Protein AF-A0A524D4V2-F1 (afdb_monomer_lite)

Secondary structure (DSSP, 8-state):
------TTEEEEEEEETTEEEEEEEEGGGTTTTTS---TT--EEEEEEEE--SSSSS--EEEEEEEEEE-----S----------------HHHHHHHHHHS-B-HHHHHHHTT---HHHHHHHHHHHHHHHHTTSEEEETTEEEE--

Radius of gyration: 25.63 Å; chains: 1; bounding box: 43×37×67 Å

Foldseek 3Di:
DDDDDPPQWDWDWDDDPNAIEIEIGGPVCCVVQVDDDDPPWDKDWDADFDDDPDVPDGTYGPGTPHIHTDDDDPPPPPPPPPPPPPPPQQDPVLLCVVQAPDAAALVVSCVSSVPDDPVNSVVSVVSLVVCVVVQQWDQDPRHIHGPD

pLDDT: mean 73.84, std 13.5, range [37.62, 87.62]

Structure (mmCIF, N/CA/C/O backbone):
data_AF-A0A524D4V2-F1
#
_entry.id   AF-A0A524D4V2-F1
#
loop_
_atom_site.group_PDB
_atom_site.id
_atom_site.type_symbol
_atom_site.label_atom_id
_atom_site.label_alt_id
_atom_site.label_comp_id
_atom_site.label_asym_id
_atom_site.label_entity_id
_atom_site.label_seq_id
_atom_site.pdbx_PDB_ins_code
_atom_site.Cartn_x
_atom_site.Cartn_y
_atom_site.Cartn_z
_atom_site.occupancy
_atom_site.B_iso_or_equiv
_atom_site.auth_seq_id
_atom_site.auth_comp_id
_atom_site.auth_asym_id
_atom_site.auth_atom_id
_atom_site.pdbx_PDB_model_num
ATOM 1 N N . MET A 1 1 ? -8.512 18.684 -25.320 1.00 37.62 1 MET A N 1
ATOM 2 C CA . MET A 1 1 ? -7.555 18.602 -24.192 1.00 37.62 1 MET A CA 1
ATOM 3 C C . MET A 1 1 ? -6.348 17.774 -24.612 1.00 37.62 1 MET A C 1
ATOM 5 O O . MET A 1 1 ? -6.427 16.552 -24.658 1.00 37.62 1 MET A O 1
ATOM 9 N N . SER A 1 2 ? -5.259 18.443 -24.991 1.00 40.28 2 SER A N 1
ATOM 10 C CA . SER A 1 2 ? -3.985 17.808 -25.345 1.00 40.28 2 SER A CA 1
ATOM 11 C C . SER A 1 2 ? -3.314 17.312 -24.060 1.00 40.28 2 SER A C 1
ATOM 13 O O . SER A 1 2 ? -2.980 18.114 -23.190 1.00 40.28 2 SER A O 1
ATOM 15 N N . ARG A 1 3 ? -3.163 15.992 -23.912 1.00 47.59 3 ARG A N 1
ATOM 16 C CA . ARG A 1 3 ? -2.321 15.406 -22.864 1.00 47.59 3 ARG A CA 1
ATOM 17 C C . ARG A 1 3 ? -0.875 15.641 -23.275 1.00 47.59 3 ARG A C 1
ATOM 19 O O . ARG A 1 3 ? -0.451 15.117 -24.299 1.00 47.59 3 ARG A O 1
ATOM 26 N N . SER A 1 4 ? -0.152 16.437 -22.499 1.00 42.84 4 SER A N 1
ATOM 27 C CA . SER A 1 4 ? 1.268 16.711 -22.695 1.00 42.84 4 SER A CA 1
ATOM 28 C C . SER A 1 4 ? 2.056 15.401 -22.637 1.00 42.84 4 SER A C 1
ATOM 30 O O . SER A 1 4 ? 2.308 14.859 -21.563 1.00 42.84 4 SER A O 1
ATOM 32 N N . TYR A 1 5 ? 2.390 14.854 -23.803 1.00 42.19 5 TYR A N 1
ATOM 33 C CA . TYR A 1 5 ? 3.317 13.740 -23.933 1.00 42.19 5 TYR A CA 1
ATOM 34 C C . TYR A 1 5 ? 4.720 14.302 -23.719 1.00 42.19 5 TYR A C 1
ATOM 36 O O . TYR A 1 5 ? 5.219 15.056 -24.552 1.00 42.19 5 TYR A O 1
ATOM 44 N N . THR A 1 6 ? 5.375 13.958 -22.612 1.00 50.75 6 THR A N 1
ATOM 45 C CA . THR A 1 6 ? 6.830 14.085 -22.537 1.00 50.75 6 THR A CA 1
ATOM 46 C C . THR A 1 6 ? 7.395 13.156 -23.608 1.00 50.75 6 THR A C 1
ATOM 48 O O . THR A 1 6 ? 7.235 11.938 -23.523 1.00 50.75 6 THR A O 1
ATOM 51 N N . TYR A 1 7 ? 7.946 13.754 -24.666 1.00 60.03 7 TYR A N 1
ATOM 52 C CA . TYR A 1 7 ? 8.500 13.098 -25.848 1.00 60.03 7 TYR A CA 1
ATOM 5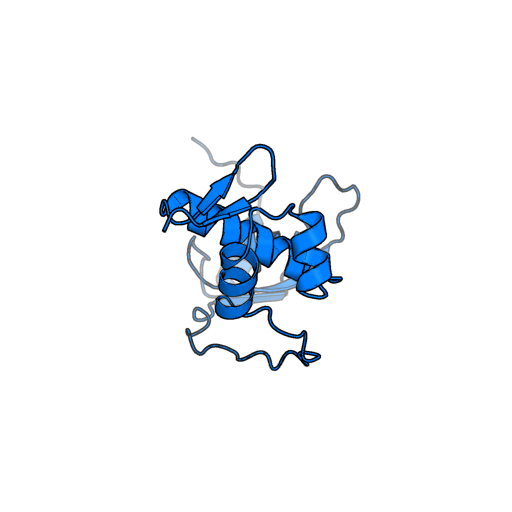3 C C . TYR A 1 7 ? 9.155 11.753 -25.505 1.00 60.03 7 TYR A C 1
ATOM 55 O O . TYR A 1 7 ? 10.179 11.695 -24.830 1.00 60.03 7 TYR A O 1
ATOM 63 N N . GLY A 1 8 ? 8.530 10.658 -25.944 1.00 66.31 8 GLY A N 1
ATOM 64 C CA . GLY A 1 8 ? 9.111 9.322 -25.858 1.00 66.31 8 GLY A CA 1
ATOM 65 C C . GLY A 1 8 ? 8.945 8.572 -24.531 1.00 66.31 8 GLY A C 1
ATOM 66 O O . GLY A 1 8 ? 9.498 7.478 -24.418 1.00 66.31 8 GLY A O 1
ATOM 67 N N . TYR A 1 9 ? 8.219 9.099 -23.533 1.00 72.19 9 TYR A N 1
ATOM 68 C CA . TYR A 1 9 ? 8.033 8.430 -22.236 1.00 72.19 9 TYR A CA 1
ATOM 69 C C . TYR A 1 9 ? 6.587 8.500 -21.714 1.00 72.19 9 TYR A C 1
ATOM 71 O O . TYR A 1 9 ? 5.847 9.450 -21.953 1.00 72.19 9 TYR A O 1
ATOM 79 N N . ARG A 1 10 ? 6.169 7.470 -20.971 1.00 76.44 10 ARG A N 1
ATOM 80 C CA . ARG A 1 10 ? 4.908 7.396 -20.224 1.00 76.44 10 ARG A CA 1
ATOM 81 C C . ARG A 1 10 ? 5.189 7.114 -18.758 1.00 76.44 10 ARG A C 1
ATOM 83 O O . ARG A 1 10 ? 5.982 6.235 -18.432 1.00 76.44 10 ARG A O 1
ATOM 90 N N . VAL A 1 11 ? 4.493 7.831 -17.884 1.00 78.31 11 VAL A N 1
ATOM 91 C CA . VAL A 1 11 ? 4.548 7.606 -16.438 1.00 78.31 11 VAL A CA 1
ATOM 92 C C . VAL A 1 11 ? 3.382 6.712 -16.029 1.00 78.31 11 VAL A C 1
ATOM 94 O O . VAL A 1 11 ? 2.225 7.030 -16.304 1.00 78.31 11 VAL A O 1
ATOM 97 N N . LEU A 1 12 ? 3.682 5.600 -15.364 1.00 78.88 12 LEU A N 1
ATOM 98 C CA . LEU A 1 12 ? 2.702 4.758 -14.687 1.00 78.88 12 LEU A CA 1
ATOM 99 C C . LEU A 1 12 ? 2.802 4.964 -13.184 1.00 78.88 12 LEU A C 1
ATOM 101 O O . LEU A 1 12 ? 3.894 4.924 -12.624 1.00 78.88 12 LEU A O 1
ATOM 105 N N . ARG A 1 13 ? 1.655 5.104 -12.522 1.00 81.12 13 ARG A N 1
ATOM 106 C CA . ARG A 1 13 ? 1.576 4.956 -11.069 1.00 81.12 13 ARG A CA 1
ATOM 107 C C . ARG A 1 13 ? 1.240 3.515 -10.727 1.00 81.12 13 ARG A C 1
ATOM 109 O O . ARG A 1 13 ? 0.248 2.982 -11.221 1.00 81.12 13 ARG A O 1
ATOM 116 N N . ILE A 1 14 ? 2.058 2.907 -9.880 1.00 80.12 14 ILE A N 1
ATOM 117 C CA . ILE A 1 14 ? 1.901 1.530 -9.418 1.00 80.12 14 ILE A CA 1
ATOM 118 C C . ILE A 1 14 ? 1.726 1.554 -7.906 1.00 80.12 14 ILE A C 1
ATOM 120 O O . ILE A 1 14 ? 2.536 2.145 -7.199 1.00 80.12 14 ILE A O 1
ATOM 124 N N . LEU A 1 15 ? 0.671 0.907 -7.420 1.00 77.88 15 LEU A N 1
ATOM 125 C CA . LEU A 1 15 ? 0.445 0.696 -5.995 1.00 77.88 15 LEU A CA 1
ATOM 126 C C . LEU A 1 15 ? 1.098 -0.625 -5.575 1.00 77.88 15 LEU A C 1
ATOM 128 O O . LEU A 1 15 ? 0.753 -1.683 -6.104 1.00 77.88 15 LEU A O 1
ATOM 132 N N . VAL A 1 16 ? 2.013 -0.573 -4.612 1.00 77.81 16 VAL A N 1
ATOM 133 C CA . VAL A 1 16 ? 2.671 -1.747 -4.030 1.00 77.81 16 VAL A CA 1
ATOM 134 C C . VAL A 1 16 ? 2.373 -1.768 -2.534 1.00 77.81 16 VAL A C 1
ATOM 136 O O . VAL A 1 16 ? 2.942 -1.012 -1.753 1.00 77.81 16 VAL A O 1
ATOM 139 N N . GLY A 1 17 ? 1.452 -2.638 -2.116 1.00 78.69 17 GLY A N 1
ATOM 140 C CA . GLY A 1 17 ? 0.991 -2.666 -0.727 1.00 78.69 17 GLY A CA 1
ATOM 141 C C . GLY A 1 17 ? 0.208 -1.399 -0.374 1.00 78.69 17 GLY A C 1
ATOM 142 O O . GLY A 1 17 ? -0.947 -1.276 -0.773 1.00 78.69 17 GLY A O 1
ATOM 143 N N . VAL A 1 18 ? 0.832 -0.492 0.383 1.00 74.00 18 VAL A N 1
ATOM 144 C CA . VAL A 1 18 ? 0.270 0.819 0.770 1.00 74.00 18 VAL A CA 1
ATOM 145 C C . VAL A 1 18 ? 0.970 2.002 0.095 1.00 74.00 18 VAL A C 1
ATOM 147 O O . VAL A 1 18 ? 0.467 3.119 0.187 1.00 74.00 18 VAL A O 1
ATOM 150 N N . ASP A 1 19 ? 2.074 1.758 -0.612 1.00 74.06 19 ASP A N 1
ATOM 151 C CA . ASP A 1 19 ? 2.934 2.803 -1.163 1.00 74.06 19 ASP A CA 1
ATOM 152 C C . ASP A 1 19 ? 2.743 2.940 -2.676 1.00 74.06 19 ASP A C 1
ATOM 154 O O . ASP A 1 19 ? 2.567 1.951 -3.399 1.00 74.06 19 ASP A O 1
ATOM 158 N N . TYR A 1 20 ? 2.799 4.176 -3.170 1.00 78.75 20 TYR A N 1
ATOM 159 C CA . TYR A 1 20 ? 2.740 4.473 -4.597 1.00 78.75 20 TYR A CA 1
ATOM 160 C C . TYR A 1 20 ? 4.140 4.684 -5.166 1.00 78.75 20 TYR A C 1
ATOM 162 O O . TYR A 1 20 ? 4.971 5.376 -4.587 1.00 78.75 20 TYR A O 1
ATOM 170 N N . TYR A 1 21 ? 4.371 4.112 -6.344 1.00 78.31 21 TYR A N 1
ATOM 171 C CA . TYR A 1 21 ? 5.603 4.257 -7.104 1.00 78.31 21 TYR A CA 1
ATOM 172 C C . TYR A 1 21 ? 5.301 4.838 -8.475 1.00 78.31 21 TYR A C 1
ATOM 174 O O . TYR A 1 21 ? 4.339 4.439 -9.139 1.00 78.31 21 TYR A O 1
ATOM 182 N N . SER A 1 22 ? 6.160 5.747 -8.923 1.00 81.44 22 SER A N 1
ATOM 183 C CA . SER A 1 22 ? 6.113 6.269 -10.288 1.00 81.44 22 SER A CA 1
ATOM 184 C C . SER A 1 22 ? 7.124 5.530 -11.161 1.00 81.44 22 SER A C 1
ATOM 186 O O . SER A 1 22 ? 8.324 5.534 -10.894 1.00 81.44 22 SER A O 1
ATOM 188 N N . VAL A 1 23 ? 6.648 4.879 -12.217 1.00 78.50 23 VAL A N 1
ATOM 189 C CA . VAL A 1 23 ? 7.478 4.146 -13.176 1.00 78.50 23 VAL A CA 1
ATOM 190 C C . VAL A 1 23 ? 7.489 4.896 -14.492 1.00 78.50 23 VAL A C 1
ATOM 192 O O . VAL A 1 23 ? 6.442 5.120 -15.097 1.00 78.50 23 VAL A O 1
ATOM 195 N N . LEU A 1 24 ? 8.682 5.269 -14.941 1.00 79.12 24 LEU A N 1
ATOM 196 C CA . LEU A 1 24 ? 8.869 5.996 -16.187 1.00 79.12 24 LEU A CA 1
ATOM 197 C C . LEU A 1 24 ? 9.290 5.012 -17.284 1.00 79.12 24 LEU A C 1
ATOM 199 O O . LEU A 1 24 ? 10.360 4.407 -17.220 1.00 79.12 24 LEU A O 1
ATOM 203 N N . ILE A 1 25 ? 8.424 4.821 -18.278 1.00 76.19 25 ILE A N 1
ATOM 204 C CA . ILE A 1 25 ? 8.594 3.838 -19.354 1.00 76.19 25 ILE A CA 1
ATOM 205 C C . ILE A 1 25 ? 8.808 4.565 -20.666 1.00 76.19 25 ILE A C 1
ATOM 207 O O . ILE A 1 25 ? 8.017 5.432 -21.024 1.00 76.19 25 ILE A O 1
ATOM 211 N N . SER A 1 26 ? 9.840 4.186 -21.414 1.00 76.62 26 SER A N 1
ATOM 212 C CA . SER A 1 26 ? 10.011 4.704 -22.768 1.00 76.62 26 SER A CA 1
ATOM 213 C C . SER A 1 26 ? 8.944 4.133 -23.701 1.00 76.62 26 SER A C 1
ATOM 215 O O . SER A 1 26 ? 8.732 2.922 -23.739 1.00 76.62 26 SER A O 1
ATOM 217 N N . THR A 1 27 ? 8.276 4.991 -24.469 1.00 74.25 27 THR A N 1
ATOM 218 C CA . THR A 1 27 ? 7.233 4.582 -25.413 1.00 74.25 27 THR A CA 1
ATOM 219 C C . THR A 1 27 ? 7.766 3.713 -26.539 1.00 74.25 27 THR A C 1
ATOM 221 O O . THR A 1 27 ? 7.008 2.896 -27.046 1.00 74.25 27 THR A O 1
ATOM 224 N N . SER A 1 28 ? 9.047 3.840 -26.902 1.00 72.50 28 SER A N 1
ATOM 225 C CA . SER A 1 28 ? 9.682 2.963 -27.895 1.00 72.50 28 SER A CA 1
ATOM 226 C C . SER A 1 28 ? 9.767 1.515 -27.413 1.00 72.50 28 SER A C 1
ATOM 228 O O . SER A 1 28 ? 9.596 0.605 -28.211 1.00 72.50 28 SER A O 1
ATOM 230 N N . ARG A 1 29 ? 9.931 1.304 -26.100 1.00 71.00 29 ARG A N 1
ATOM 231 C CA . ARG A 1 29 ? 10.005 -0.027 -25.480 1.00 71.00 29 ARG A CA 1
ATOM 232 C C . ARG A 1 29 ? 8.649 -0.633 -25.131 1.00 71.00 29 ARG A C 1
ATOM 234 O O . ARG A 1 29 ? 8.590 -1.779 -24.708 1.00 71.00 29 ARG A O 1
ATOM 241 N N . LEU A 1 30 ? 7.545 0.106 -25.279 1.00 71.88 30 LEU A N 1
ATOM 242 C CA . LEU A 1 30 ? 6.214 -0.427 -24.953 1.00 71.88 30 LEU A CA 1
ATOM 243 C C . LEU A 1 30 ? 5.838 -1.621 -25.832 1.00 71.88 30 LEU A C 1
ATOM 245 O O . LEU A 1 30 ? 5.225 -2.561 -25.332 1.00 71.88 30 LEU A O 1
ATOM 249 N N . ASN A 1 31 ? 6.227 -1.592 -27.109 1.00 68.25 31 ASN A N 1
ATOM 250 C CA . ASN A 1 31 ? 5.994 -2.707 -28.023 1.00 68.25 31 ASN A CA 1
ATOM 251 C C . ASN A 1 31 ? 6.849 -3.929 -27.655 1.00 68.25 31 ASN A C 1
ATOM 253 O O . ASN A 1 31 ? 6.352 -5.047 -27.744 1.00 68.25 31 ASN A O 1
ATOM 257 N N . ASP A 1 32 ? 8.072 -3.718 -27.157 1.00 73.31 32 ASP A N 1
ATOM 258 C CA . ASP A 1 32 ? 8.972 -4.798 -26.724 1.00 73.31 32 ASP A CA 1
ATOM 259 C C . ASP A 1 32 ? 8.395 -5.599 -25.548 1.00 73.31 32 ASP A C 1
ATOM 261 O O . ASP A 1 32 ? 8.652 -6.792 -25.410 1.00 73.31 32 ASP A O 1
ATOM 265 N N . PHE A 1 33 ? 7.584 -4.958 -24.701 1.00 73.19 33 PHE A N 1
ATOM 266 C CA . PHE A 1 33 ? 6.913 -5.624 -23.583 1.00 73.19 33 PHE A CA 1
ATOM 267 C C . PHE A 1 33 ? 5.654 -6.396 -24.001 1.00 73.19 33 PHE A C 1
ATOM 269 O O . PHE A 1 33 ? 5.080 -7.110 -23.183 1.00 73.19 33 PHE A O 1
ATOM 276 N N . GLY A 1 34 ? 5.201 -6.263 -25.252 1.00 71.75 34 GLY A N 1
ATOM 277 C CA . GLY A 1 34 ? 4.078 -7.027 -25.803 1.00 71.75 34 GLY A CA 1
ATOM 278 C C . GLY A 1 34 ? 2.696 -6.651 -25.256 1.00 71.75 34 GLY A C 1
ATOM 279 O O . GLY A 1 34 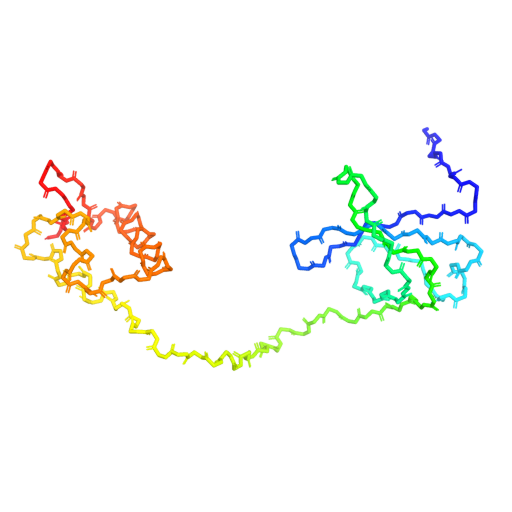? 1.704 -7.266 -25.643 1.00 71.75 34 GLY A O 1
ATOM 280 N N . PHE A 1 35 ? 2.586 -5.648 -24.377 1.00 77.12 35 PHE A N 1
ATOM 281 C CA . PHE A 1 35 ? 1.296 -5.142 -23.909 1.00 77.12 35 PHE A CA 1
ATOM 282 C C . PHE A 1 35 ? 1.354 -3.679 -23.465 1.00 77.12 35 PHE A C 1
ATOM 284 O O . PHE A 1 35 ? 2.372 -3.174 -22.993 1.00 77.12 35 PHE A O 1
ATOM 291 N N . LEU A 1 36 ? 0.205 -3.004 -23.556 1.00 79.50 36 LEU A N 1
ATOM 292 C CA . LEU A 1 36 ? 0.028 -1.661 -23.020 1.00 79.50 36 LEU A CA 1
ATOM 293 C C . LEU A 1 36 ? -0.617 -1.741 -21.623 1.00 79.50 36 LEU A C 1
ATOM 295 O O . LEU A 1 3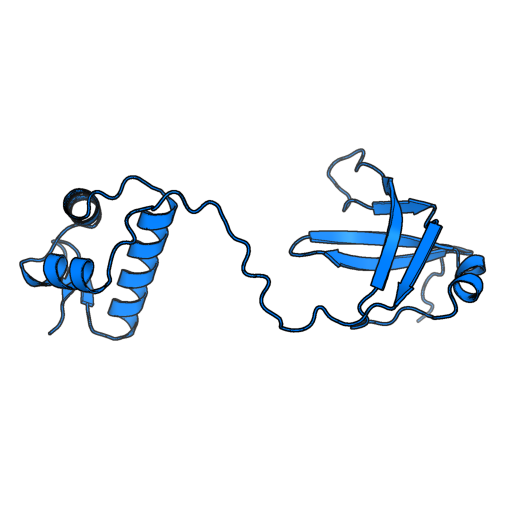6 ? -1.780 -2.143 -21.524 1.00 79.50 36 LEU A O 1
ATOM 299 N N . PRO A 1 37 ? 0.087 -1.362 -20.543 1.00 74.38 37 PRO A N 1
ATOM 300 C CA . PRO A 1 37 ? -0.464 -1.403 -19.192 1.00 74.38 37 PRO A CA 1
ATOM 301 C C . PRO A 1 37 ? -1.672 -0.467 -19.052 1.00 74.38 37 PRO A C 1
ATOM 303 O O . PRO A 1 37 ? -1.627 0.700 -19.449 1.00 74.38 37 PRO A O 1
ATOM 306 N N . LYS A 1 38 ? -2.757 -0.993 -18.473 1.00 76.38 38 LYS A N 1
ATOM 307 C CA . LYS A 1 38 ? -4.010 -0.277 -18.195 1.00 76.38 38 LYS A CA 1
ATOM 308 C C . LYS A 1 38 ? -4.295 -0.264 -16.693 1.00 76.38 38 LYS A C 1
ATOM 310 O O . LYS A 1 38 ? -3.755 -1.068 -15.935 1.00 76.38 38 LYS A O 1
ATOM 315 N N . VAL A 1 39 ? -5.163 0.651 -16.264 1.00 75.50 39 VAL A N 1
ATOM 316 C CA . VAL A 1 39 ? -5.636 0.713 -14.873 1.00 75.50 39 VAL A CA 1
ATOM 317 C C . VAL A 1 39 ? -6.324 -0.607 -14.505 1.00 75.50 39 VAL A C 1
ATOM 319 O O . VAL A 1 39 ? -7.123 -1.121 -15.282 1.00 75.50 39 VAL A O 1
ATOM 322 N N . GLY A 1 40 ? -6.004 -1.154 -13.329 1.00 75.44 40 GLY A N 1
ATOM 323 C CA . GLY A 1 40 ? -6.555 -2.422 -12.833 1.00 75.44 40 GLY A CA 1
ATOM 324 C C . GLY A 1 40 ? -5.776 -3.674 -13.250 1.00 75.44 40 GLY A C 1
ATOM 325 O O . GLY A 1 40 ? -6.053 -4.753 -12.729 1.00 75.44 40 GLY A O 1
ATOM 326 N N . HIS A 1 41 ? -4.786 -3.549 -14.138 1.00 83.25 41 HIS A N 1
ATOM 327 C CA . HIS A 1 41 ? -3.892 -4.658 -14.463 1.00 83.25 41 HIS A CA 1
ATOM 328 C C . HIS A 1 41 ? -2.870 -4.865 -13.347 1.00 83.25 41 HIS A C 1
ATOM 330 O O . HIS A 1 41 ? -2.341 -3.908 -12.776 1.00 83.25 41 HIS A O 1
ATOM 336 N N . TRP A 1 42 ? -2.552 -6.128 -13.080 1.00 81.81 42 TRP A N 1
ATOM 337 C CA . TRP A 1 42 ? -1.454 -6.481 -12.197 1.00 81.81 42 TRP A CA 1
ATOM 338 C C . TRP A 1 42 ? -0.202 -6.618 -13.047 1.00 81.81 42 TRP A C 1
ATOM 340 O O . TRP A 1 42 ? -0.140 -7.422 -13.974 1.00 81.81 42 TRP A O 1
ATOM 350 N N . ILE A 1 43 ? 0.788 -5.782 -12.760 1.00 85.81 43 ILE A N 1
ATOM 351 C CA . ILE A 1 43 ? 2.029 -5.734 -13.523 1.00 85.81 43 ILE A CA 1
ATOM 352 C C . ILE A 1 43 ? 3.216 -5.935 -12.595 1.00 85.81 43 ILE A C 1
ATOM 354 O O . ILE A 1 43 ? 3.257 -5.412 -11.480 1.00 85.81 43 ILE A O 1
ATOM 358 N N . ARG A 1 44 ? 4.197 -6.699 -13.064 1.00 84.19 44 ARG A N 1
ATOM 359 C CA . ARG A 1 44 ? 5.512 -6.804 -12.445 1.00 84.19 44 ARG A CA 1
ATOM 360 C C . ARG A 1 44 ? 6.477 -5.939 -13.237 1.00 84.19 44 ARG A C 1
ATOM 362 O O . ARG A 1 44 ? 6.600 -6.091 -14.448 1.00 84.19 44 ARG A O 1
ATOM 369 N N . VAL A 1 45 ? 7.172 -5.053 -12.533 1.00 84.25 45 VAL A N 1
ATOM 370 C CA . VAL A 1 45 ? 8.187 -4.172 -13.113 1.00 84.25 45 VAL A CA 1
ATOM 371 C C . VAL A 1 45 ? 9.535 -4.498 -12.490 1.00 84.25 45 VAL A C 1
ATOM 373 O O . VAL A 1 45 ? 9.651 -4.560 -11.266 1.00 84.25 45 VAL A O 1
ATOM 376 N N . LYS A 1 46 ? 10.555 -4.689 -13.326 1.00 83.75 46 LYS A N 1
ATOM 377 C CA . LYS A 1 46 ? 11.959 -4.733 -12.905 1.00 83.75 46 LYS A CA 1
ATOM 378 C C . LYS A 1 46 ? 12.682 -3.523 -13.481 1.00 83.75 46 LYS A C 1
ATOM 380 O O . LYS A 1 46 ? 12.520 -3.195 -14.653 1.00 83.75 46 LYS A O 1
ATOM 385 N N . GLY A 1 47 ? 13.473 -2.855 -12.654 1.00 83.62 47 GLY A N 1
ATOM 386 C CA . GLY A 1 47 ? 14.231 -1.673 -13.043 1.00 83.62 47 GLY A CA 1
ATOM 387 C C . GLY A 1 47 ? 15.101 -1.169 -11.900 1.00 83.62 47 GLY A C 1
ATOM 388 O O . GLY A 1 47 ? 15.170 -1.786 -10.836 1.00 83.62 47 GLY A O 1
ATOM 389 N N . VAL A 1 48 ? 15.769 -0.045 -12.128 1.00 80.56 48 VAL A N 1
ATOM 390 C CA . VAL A 1 48 ? 16.634 0.601 -11.142 1.00 80.56 48 VAL A CA 1
ATOM 391 C C . VAL A 1 48 ? 15.799 1.559 -10.305 1.00 80.56 48 VAL A C 1
ATOM 393 O O . VAL A 1 48 ? 15.296 2.565 -10.807 1.00 80.56 48 VAL A O 1
ATOM 396 N N . LEU A 1 49 ? 15.665 1.256 -9.017 1.00 79.44 49 LEU A N 1
ATOM 397 C CA . LEU A 1 49 ? 14.988 2.137 -8.074 1.00 79.44 49 LEU A CA 1
ATOM 398 C C . LEU A 1 49 ? 15.818 3.416 -7.889 1.00 79.44 49 LEU A C 1
ATOM 400 O O . LEU A 1 49 ? 16.937 3.368 -7.376 1.00 79.44 49 LEU A O 1
ATOM 404 N N . SER A 1 50 ? 15.286 4.554 -8.324 1.00 74.81 50 SER A N 1
ATOM 405 C CA . SER A 1 50 ? 15.892 5.857 -8.072 1.00 74.81 50 SER A CA 1
ATOM 406 C C . SER A 1 50 ? 15.508 6.316 -6.674 1.00 74.81 50 SER A C 1
ATOM 408 O O . SER A 1 50 ? 14.327 6.443 -6.340 1.00 74.81 50 SER A O 1
ATOM 410 N N . LYS A 1 51 ? 16.527 6.548 -5.840 1.00 64.69 51 LYS A N 1
ATOM 411 C CA . LYS A 1 51 ? 16.333 7.139 -4.517 1.00 64.69 51 LYS A CA 1
ATOM 412 C C . LYS A 1 51 ? 15.796 8.557 -4.686 1.00 64.69 51 LYS A C 1
ATOM 414 O O . LYS A 1 51 ? 16.281 9.316 -5.522 1.00 64.69 51 LYS A O 1
ATOM 419 N N . ASN A 1 52 ? 14.793 8.883 -3.884 1.00 65.88 52 ASN A N 1
ATOM 420 C CA . ASN A 1 52 ? 14.248 10.225 -3.791 1.00 65.88 52 ASN A CA 1
ATOM 421 C C . ASN A 1 52 ? 15.351 11.164 -3.279 1.00 65.88 52 ASN A C 1
ATOM 423 O O . ASN A 1 52 ? 15.843 10.972 -2.171 1.00 65.88 52 ASN A O 1
ATOM 427 N N . GLN A 1 53 ? 15.789 12.118 -4.103 1.00 61.66 53 GLN A N 1
ATOM 428 C CA . GLN A 1 53 ? 16.884 13.022 -3.736 1.00 61.66 53 GLN A CA 1
ATOM 429 C C . GLN A 1 53 ? 16.450 14.089 -2.719 1.00 61.66 53 GLN A C 1
ATOM 431 O O . GLN A 1 53 ? 17.300 14.546 -1.967 1.00 61.66 53 GLN A O 1
ATOM 436 N N . ASN A 1 54 ? 15.155 14.440 -2.653 1.00 61.31 54 ASN A N 1
ATOM 437 C CA . ASN A 1 54 ? 14.692 15.648 -1.950 1.00 61.31 54 ASN A CA 1
ATOM 438 C C . ASN A 1 54 ? 13.459 15.448 -1.043 1.00 61.31 54 ASN A C 1
ATOM 440 O O . ASN A 1 54 ? 12.788 16.428 -0.743 1.00 61.31 54 ASN A O 1
ATOM 444 N N . GLU A 1 55 ? 13.099 14.216 -0.660 1.00 57.72 55 GLU A N 1
ATOM 445 C CA . GLU A 1 55 ? 11.896 13.873 0.146 1.00 57.72 55 GLU A CA 1
ATOM 446 C C . GLU A 1 55 ? 10.528 14.299 -0.445 1.00 57.72 55 GLU A C 1
ATOM 448 O O . GLU A 1 55 ? 9.496 13.771 -0.047 1.00 57.72 55 GLU A O 1
ATOM 453 N N . LEU A 1 56 ? 10.504 15.157 -1.468 1.00 55.00 56 LEU A N 1
ATOM 454 C CA . LEU A 1 56 ? 9.303 15.713 -2.092 1.00 55.00 56 LEU A CA 1
ATOM 455 C C . LEU A 1 56 ? 8.620 14.774 -3.098 1.00 55.00 56 LEU A C 1
ATOM 457 O O . LEU A 1 56 ? 7.448 14.973 -3.410 1.00 55.00 56 LEU A O 1
ATOM 461 N N . TYR A 1 57 ? 9.344 13.796 -3.654 1.00 58.97 57 TYR A N 1
ATOM 462 C CA . TYR A 1 57 ? 8.851 12.955 -4.751 1.00 58.97 57 TYR A CA 1
ATOM 463 C C . TYR A 1 57 ? 8.677 11.493 -4.347 1.00 58.97 57 TYR A C 1
ATOM 465 O O . TYR A 1 57 ? 9.523 10.920 -3.672 1.00 58.97 57 TYR A O 1
ATOM 473 N N . ASP A 1 58 ? 7.621 10.841 -4.825 1.00 63.78 58 ASP A N 1
ATOM 474 C CA . ASP A 1 58 ? 7.468 9.402 -4.605 1.00 63.78 58 ASP A CA 1
ATOM 475 C C . ASP A 1 58 ? 8.681 8.627 -5.163 1.00 63.78 58 ASP A C 1
ATOM 477 O O . ASP A 1 58 ? 9.219 8.985 -6.224 1.00 63.78 58 ASP A O 1
ATOM 481 N N . PRO A 1 59 ? 9.123 7.548 -4.488 1.00 67.38 59 PRO A N 1
ATOM 482 C CA . PRO A 1 59 ? 10.166 6.680 -5.011 1.00 67.38 59 PRO A CA 1
ATOM 483 C C . PRO A 1 59 ? 9.799 6.204 -6.420 1.00 67.38 59 PRO A C 1
ATOM 485 O O . PRO A 1 59 ? 8.661 5.821 -6.714 1.00 67.38 59 PRO A O 1
ATOM 488 N N . SER A 1 60 ? 10.778 6.251 -7.317 1.00 75.06 60 SER A N 1
ATOM 489 C CA . SER A 1 60 ? 10.563 5.996 -8.738 1.00 75.06 60 SER A CA 1
ATOM 490 C C . SER A 1 60 ? 11.397 4.826 -9.233 1.00 75.06 60 SER A C 1
ATOM 492 O O . SER A 1 60 ? 12.448 4.496 -8.682 1.00 75.06 60 SER A O 1
ATOM 494 N N . VAL A 1 61 ? 10.904 4.165 -10.277 1.00 76.88 61 VAL A N 1
ATOM 495 C CA . VAL A 1 61 ? 11.657 3.130 -10.986 1.00 76.88 61 VAL A CA 1
ATOM 496 C C . VAL A 1 61 ? 12.106 3.709 -12.318 1.00 76.88 61 VAL A C 1
ATOM 498 O O . VAL A 1 61 ? 11.294 4.008 -13.196 1.00 76.88 61 VAL A O 1
ATOM 501 N N . SER A 1 62 ? 13.418 3.863 -12.444 1.00 69.88 62 SER A N 1
ATOM 502 C CA . SER A 1 62 ? 14.121 4.277 -13.654 1.00 69.88 62 SER A CA 1
ATOM 503 C C . SER A 1 62 ? 14.657 3.051 -14.404 1.00 69.88 62 SER A C 1
ATOM 505 O O . SER A 1 62 ? 14.799 1.974 -13.825 1.00 69.88 62 SER A O 1
ATOM 507 N N . ARG A 1 63 ? 14.963 3.192 -15.702 1.00 74.50 63 ARG A N 1
ATOM 508 C CA . ARG A 1 63 ? 15.555 2.121 -16.536 1.00 74.50 63 ARG A CA 1
ATOM 509 C C . ARG A 1 63 ? 14.828 0.773 -16.394 1.00 74.50 63 ARG A C 1
ATOM 511 O O . ARG A 1 63 ? 15.411 -0.217 -15.955 1.00 74.50 63 ARG A O 1
ATOM 518 N N . VAL A 1 64 ? 13.546 0.746 -16.760 1.00 78.69 64 VAL A N 1
ATOM 519 C CA . VAL A 1 64 ? 12.749 -0.489 -16.761 1.00 78.69 64 VAL A CA 1
ATOM 520 C C . VAL A 1 64 ? 13.399 -1.521 -17.690 1.00 78.69 64 VAL A C 1
ATOM 522 O O . VAL A 1 64 ? 13.566 -1.271 -18.887 1.00 78.69 64 VAL A O 1
ATOM 525 N N . SER A 1 65 ? 13.796 -2.657 -17.117 1.00 81.56 65 SER A N 1
ATOM 526 C CA . SER A 1 65 ? 14.397 -3.795 -17.816 1.00 81.56 65 SER A CA 1
ATOM 527 C C . SER A 1 65 ? 13.365 -4.856 -18.178 1.00 81.56 65 SER A C 1
ATOM 529 O O . SER A 1 65 ? 13.505 -5.498 -19.212 1.00 81.56 65 SER A O 1
ATOM 531 N N . SER A 1 66 ? 12.314 -5.018 -17.368 1.00 81.06 66 SER A N 1
ATOM 532 C CA . SER A 1 66 ? 11.180 -5.879 -17.700 1.00 81.06 66 SER A CA 1
ATOM 533 C C . SER A 1 66 ? 9.863 -5.280 -17.223 1.00 81.06 66 SER A C 1
ATOM 535 O O . SER A 1 66 ? 9.786 -4.650 -16.162 1.00 81.06 66 SER A O 1
ATOM 537 N N . LEU A 1 67 ? 8.826 -5.500 -18.023 1.00 83.69 67 LEU A N 1
ATOM 538 C CA . LEU A 1 67 ? 7.447 -5.176 -17.707 1.00 83.69 67 LEU A CA 1
ATOM 539 C C . LEU A 1 67 ? 6.605 -6.382 -18.120 1.00 83.69 67 LEU A C 1
ATOM 541 O O . LEU A 1 67 ? 6.547 -6.718 -19.296 1.00 83.69 67 LEU A O 1
ATOM 545 N N . GLU A 1 68 ? 6.000 -7.056 -17.150 1.00 83.69 68 GLU A N 1
ATOM 546 C CA . GLU A 1 68 ? 5.262 -8.304 -17.363 1.00 83.69 68 GLU A CA 1
ATOM 547 C C . GLU A 1 68 ? 3.853 -8.171 -16.788 1.00 83.69 68 GLU A C 1
ATOM 549 O O . GLU A 1 68 ? 3.673 -7.651 -15.681 1.00 83.69 68 GLU A O 1
ATOM 554 N N . HIS A 1 69 ? 2.852 -8.664 -17.516 1.00 82.69 69 HIS A N 1
ATOM 555 C CA . HIS A 1 69 ? 1.519 -8.844 -16.958 1.00 82.69 69 HIS A CA 1
ATOM 556 C C . HIS A 1 69 ? 1.534 -10.069 -16.045 1.00 82.69 69 HIS A C 1
ATOM 558 O O . HIS A 1 69 ? 1.999 -11.138 -16.436 1.00 82.69 69 HIS A O 1
ATOM 564 N N . ILE A 1 70 ? 1.034 -9.912 -14.826 1.00 85.31 70 ILE A N 1
ATOM 565 C CA . ILE A 1 70 ? 0.919 -11.003 -13.866 1.00 85.31 70 ILE A CA 1
ATOM 566 C C . ILE A 1 70 ? -0.544 -11.211 -13.515 1.00 85.31 70 ILE A C 1
ATOM 568 O O . ILE A 1 70 ? -1.362 -10.295 -13.577 1.00 85.31 70 ILE A O 1
ATOM 572 N N . GLU A 1 71 ? -0.876 -12.429 -13.119 1.00 80.38 71 GLU A N 1
ATOM 573 C CA . GLU A 1 71 ? -2.178 -12.672 -12.526 1.00 80.38 71 GLU A CA 1
ATOM 574 C C . GLU A 1 71 ? -2.281 -11.961 -11.171 1.00 80.38 71 GLU A C 1
ATOM 576 O O . GLU A 1 71 ? -1.277 -11.831 -10.452 1.00 80.38 71 GLU A O 1
ATOM 581 N N . PRO A 1 72 ? -3.490 -11.509 -10.789 1.00 79.19 72 PRO A N 1
ATOM 582 C CA . PRO A 1 72 ? -3.727 -11.068 -9.428 1.00 79.19 72 PRO A CA 1
ATOM 583 C C . PRO A 1 72 ? -3.274 -12.170 -8.468 1.00 79.19 72 PRO A C 1
ATOM 585 O O . PRO A 1 72 ? -3.499 -13.354 -8.744 1.00 79.19 72 PRO A O 1
ATOM 588 N N . PRO A 1 73 ? -2.658 -11.823 -7.326 1.00 74.31 73 PRO A N 1
ATOM 589 C CA . PRO A 1 73 ? -2.310 -12.823 -6.335 1.00 74.31 73 PRO A CA 1
ATOM 590 C C . PRO A 1 73 ? -3.576 -13.610 -5.987 1.00 74.31 73 PRO A C 1
ATOM 592 O O . PRO A 1 73 ? -4.538 -13.046 -5.460 1.00 74.31 73 PRO A O 1
ATOM 595 N N . SER A 1 74 ? -3.594 -14.905 -6.330 1.00 64.94 74 SER A N 1
ATOM 596 C CA . SER A 1 74 ? -4.721 -15.770 -5.986 1.00 64.94 74 SER A CA 1
ATOM 597 C C . SER A 1 74 ? -4.997 -15.614 -4.491 1.00 64.94 74 SER A C 1
ATOM 599 O O . SER A 1 74 ? -4.061 -15.545 -3.689 1.00 64.94 74 SER A O 1
ATOM 601 N N . LYS A 1 75 ? -6.271 -15.578 -4.085 1.00 55.47 75 LYS A N 1
ATOM 602 C CA . LYS A 1 75 ? -6.682 -15.540 -2.668 1.00 55.47 75 LYS A CA 1
ATOM 603 C C . LYS A 1 75 ? -6.255 -16.796 -1.880 1.00 55.47 75 LYS A C 1
ATOM 605 O O . LYS A 1 75 ? -6.835 -17.091 -0.839 1.00 55.47 75 LYS A O 1
ATOM 610 N N . LYS A 1 76 ? -5.252 -17.554 -2.336 1.00 51.00 76 LYS A N 1
ATOM 611 C CA . LYS A 1 76 ? -4.532 -18.511 -1.508 1.00 51.00 76 LYS A CA 1
ATOM 612 C C . LYS A 1 76 ? -3.748 -17.701 -0.491 1.00 51.00 76 LYS A C 1
ATOM 614 O O . LYS A 1 76 ? -2.639 -17.236 -0.741 1.00 51.00 76 LYS A O 1
ATOM 619 N N . GLN A 1 77 ? -4.422 -17.475 0.630 1.00 49.09 77 GLN A N 1
ATOM 620 C CA . GLN A 1 77 ? -3.894 -16.956 1.874 1.00 49.09 77 GLN A CA 1
ATOM 621 C C . GLN A 1 77 ? -2.479 -17.500 2.053 1.00 49.09 77 GLN A C 1
ATOM 623 O O . GLN A 1 77 ? -2.286 -18.661 2.408 1.00 49.09 77 GLN A O 1
ATOM 628 N N . LYS A 1 78 ? -1.467 -16.670 1.787 1.00 44.94 78 LYS A N 1
ATOM 629 C CA . LYS A 1 78 ? -0.151 -16.925 2.350 1.00 44.94 78 LYS A CA 1
ATOM 630 C C . LYS A 1 78 ? -0.369 -16.785 3.845 1.00 44.94 78 LYS A C 1
ATOM 632 O O . LYS A 1 78 ? -0.397 -15.673 4.370 1.00 44.94 78 LYS A O 1
ATOM 637 N N . THR A 1 79 ? -0.586 -17.908 4.524 1.00 42.75 79 THR A N 1
ATOM 638 C CA . THR A 1 79 ? -0.292 -18.039 5.943 1.00 42.75 79 THR A CA 1
ATOM 639 C C . THR A 1 79 ? 1.182 -17.707 6.071 1.00 42.75 79 THR A C 1
ATOM 641 O O . THR A 1 79 ? 2.047 -18.577 5.991 1.00 42.75 79 THR A O 1
ATOM 644 N N . TYR A 1 80 ? 1.487 -16.417 6.196 1.00 38.94 80 TYR A N 1
ATOM 645 C CA . TYR A 1 80 ? 2.732 -15.988 6.782 1.00 38.94 80 TYR A CA 1
ATOM 646 C C . TYR A 1 80 ? 2.744 -16.672 8.141 1.00 38.94 80 TYR A C 1
ATOM 648 O O . TYR A 1 80 ? 2.010 -16.268 9.046 1.00 38.94 80 TYR A O 1
ATOM 656 N N . LYS A 1 81 ? 3.550 -17.729 8.281 1.00 39.00 81 LYS A N 1
ATOM 657 C CA . LYS A 1 81 ? 4.055 -18.137 9.584 1.00 39.00 81 LYS A CA 1
ATOM 658 C C . LYS A 1 81 ? 4.909 -16.967 10.063 1.00 39.00 81 LYS A C 1
ATOM 660 O O . LYS A 1 81 ? 6.129 -16.980 9.963 1.00 39.00 81 LYS A O 1
ATOM 665 N N . LYS A 1 82 ? 4.247 -15.908 10.544 1.00 38.94 82 LYS A N 1
ATOM 666 C CA . LYS A 1 82 ? 4.823 -15.063 11.574 1.00 38.94 82 LYS A CA 1
ATOM 667 C C . LYS A 1 82 ? 5.277 -16.063 12.623 1.00 38.94 82 LYS A C 1
ATOM 669 O O . LYS A 1 82 ? 4.470 -16.863 13.096 1.00 38.94 82 LYS A O 1
ATOM 674 N N . SER A 1 83 ? 6.551 -16.028 12.967 1.00 42.47 83 SER A N 1
ATOM 675 C CA . SER A 1 83 ? 6.997 -16.371 14.305 1.00 42.47 83 SER A CA 1
ATOM 676 C C . SER A 1 83 ? 6.228 -15.455 15.261 1.00 42.47 83 SER A C 1
ATOM 678 O O . SER A 1 83 ? 6.682 -14.395 15.681 1.00 42.47 83 SER A O 1
ATOM 680 N N . VAL A 1 84 ? 4.970 -15.816 15.512 1.00 43.81 84 VAL A N 1
ATOM 681 C CA . VAL A 1 84 ? 4.157 -15.248 16.565 1.00 43.81 84 VAL A CA 1
ATOM 682 C C . VAL A 1 84 ? 4.846 -15.764 17.814 1.00 43.81 84 VAL A C 1
ATOM 684 O O . VAL A 1 84 ? 4.610 -16.892 18.240 1.00 43.81 84 VAL A O 1
ATOM 687 N N . LYS A 1 85 ? 5.731 -14.943 18.399 1.00 39.69 85 LYS A N 1
ATOM 688 C CA . LYS A 1 85 ? 5.844 -14.938 19.858 1.00 39.69 85 LYS A CA 1
ATOM 689 C C . LYS A 1 85 ? 4.400 -14.977 20.339 1.00 39.69 85 LYS A C 1
ATOM 691 O O . LYS A 1 85 ? 3.633 -14.115 19.912 1.00 39.69 85 LYS A O 1
ATOM 696 N N . LYS A 1 86 ? 4.011 -16.029 21.068 1.00 40.59 86 LYS A N 1
ATOM 697 C CA . LYS A 1 86 ? 2.681 -16.160 21.672 1.00 40.59 86 LYS A CA 1
ATOM 698 C C . LYS A 1 86 ? 2.467 -14.928 22.562 1.00 40.59 86 LYS A C 1
ATOM 700 O O . LYS A 1 86 ? 2.753 -14.980 23.748 1.00 40.59 86 LYS A O 1
ATOM 705 N N . SER A 1 87 ? 2.035 -13.812 21.976 1.00 46.84 87 SER A N 1
ATOM 706 C CA . SER A 1 87 ? 1.423 -12.713 22.708 1.00 46.84 87 SER A CA 1
ATOM 707 C C . SER A 1 87 ? 0.140 -13.318 23.247 1.00 46.84 87 SER A C 1
ATOM 709 O O . SER A 1 87 ? -0.627 -13.953 22.504 1.00 46.84 87 SER A O 1
ATOM 711 N N . GLN A 1 88 ? 0.001 -13.265 24.569 1.00 57.94 88 GLN A N 1
ATOM 712 C CA . GLN A 1 88 ? -1.212 -13.671 25.253 1.00 57.94 88 GLN A CA 1
ATOM 713 C C . GLN A 1 88 ? -2.353 -12.887 24.620 1.00 57.94 88 GLN A C 1
ATOM 715 O O . GLN A 1 88 ? -2.514 -11.688 24.807 1.00 57.94 88 GLN A O 1
ATOM 720 N N . THR A 1 89 ? -3.118 -13.564 23.774 1.00 61.97 89 THR A N 1
ATOM 721 C CA . THR A 1 89 ? -4.171 -12.913 23.012 1.00 61.97 89 THR A CA 1
ATOM 722 C C . THR A 1 89 ? -5.290 -12.636 23.999 1.00 61.97 89 THR A C 1
ATOM 724 O O . THR A 1 89 ? -5.941 -13.567 24.472 1.00 61.97 89 THR A O 1
ATOM 727 N N . ILE A 1 90 ? -5.482 -11.365 24.350 1.00 69.44 90 ILE A N 1
ATOM 728 C CA . ILE A 1 90 ? -6.551 -10.943 25.256 1.00 69.44 90 ILE A CA 1
ATOM 729 C C . ILE A 1 90 ? -7.875 -11.470 24.707 1.00 69.44 90 ILE A C 1
ATOM 731 O O . ILE A 1 90 ? -8.313 -11.100 23.614 1.00 69.44 90 ILE A O 1
ATOM 735 N N . SER A 1 91 ? -8.507 -12.366 25.459 1.00 78.19 91 SER A N 1
ATOM 736 C CA . SER A 1 91 ? -9.773 -12.953 25.046 1.00 78.19 91 SER A CA 1
ATOM 737 C C . SER A 1 91 ? -10.925 -11.985 25.319 1.00 78.19 91 SER A C 1
ATOM 739 O O . SER A 1 91 ? -10.968 -11.315 26.351 1.00 78.19 91 SER A O 1
ATOM 741 N N . LEU A 1 92 ? -11.911 -11.950 24.418 1.00 78.06 92 LEU A N 1
ATOM 742 C CA . LEU A 1 92 ? -13.144 -11.179 24.627 1.00 78.06 92 LEU A CA 1
ATOM 743 C C . LEU A 1 92 ? -13.870 -11.591 25.916 1.00 78.06 92 LEU A C 1
ATOM 745 O O . LEU A 1 92 ? -14.472 -10.744 26.566 1.00 78.06 92 LEU A O 1
ATOM 749 N N . LYS A 1 93 ? -13.776 -12.871 26.303 1.00 81.69 93 LYS A N 1
ATOM 750 C CA . LYS A 1 93 ? -14.326 -13.377 27.568 1.00 81.69 93 LYS A CA 1
ATOM 751 C C . LYS A 1 93 ? -13.644 -12.731 28.777 1.00 81.69 93 LYS A C 1
ATOM 753 O O . LYS A 1 93 ? -14.337 -12.310 29.690 1.00 81.69 93 LYS A O 1
ATOM 758 N N . GLY A 1 94 ? -12.317 -12.587 28.750 1.00 81.12 94 GLY A N 1
ATOM 759 C CA . GLY A 1 94 ? -11.566 -11.914 29.814 1.00 81.12 94 GLY A CA 1
ATOM 760 C C . GLY A 1 94 ? -11.965 -10.447 29.980 1.00 81.12 94 GLY A C 1
ATOM 761 O O . GLY A 1 94 ? -12.171 -9.994 31.099 1.00 81.12 94 GLY A O 1
ATOM 762 N N . ILE A 1 95 ? -12.169 -9.729 28.869 1.00 82.44 95 ILE A N 1
ATOM 763 C CA . ILE A 1 95 ? -12.633 -8.330 28.898 1.00 82.44 95 ILE A CA 1
ATOM 764 C C . ILE A 1 95 ? -14.042 -8.229 29.499 1.00 82.44 95 ILE A C 1
ATOM 766 O O . ILE A 1 95 ? -14.303 -7.344 30.306 1.00 82.44 95 ILE A O 1
ATOM 770 N N . ILE A 1 96 ? -14.953 -9.125 29.108 1.00 82.88 96 ILE A N 1
ATOM 771 C CA . ILE A 1 96 ? -16.328 -9.136 29.625 1.00 82.88 96 ILE A CA 1
ATOM 772 C C . ILE A 1 96 ? -16.341 -9.457 31.120 1.00 82.88 96 ILE A C 1
ATOM 774 O O . ILE A 1 96 ? -17.022 -8.760 31.862 1.00 82.88 96 ILE A O 1
ATOM 778 N N . ASN A 1 97 ? -15.566 -10.450 31.563 1.00 82.88 97 ASN A N 1
ATOM 779 C CA . ASN A 1 97 ? -15.467 -10.795 32.980 1.00 82.88 97 ASN A CA 1
ATOM 780 C C . ASN A 1 97 ? -14.941 -9.608 33.800 1.00 82.88 97 ASN A C 1
ATOM 782 O O . ASN A 1 97 ? -15.572 -9.242 34.785 1.00 82.88 97 ASN A O 1
ATOM 786 N N . ALA A 1 98 ? -13.874 -8.943 33.344 1.00 82.62 98 ALA A N 1
ATOM 787 C CA . ALA A 1 98 ? -13.345 -7.757 34.021 1.00 82.62 98 ALA A CA 1
ATOM 788 C C . ALA A 1 98 ? -14.400 -6.639 34.135 1.00 82.62 98 ALA A C 1
ATOM 790 O O . ALA A 1 98 ? -14.615 -6.089 35.207 1.00 82.62 98 ALA A O 1
ATOM 791 N N . LEU A 1 99 ? -15.133 -6.352 33.055 1.00 81.88 99 LEU A N 1
ATOM 792 C CA . LEU A 1 99 ? -16.180 -5.321 33.051 1.00 81.88 99 LEU A CA 1
ATOM 793 C C . LEU A 1 99 ? -17.476 -5.718 33.782 1.00 81.88 99 LEU A C 1
ATOM 795 O O . LEU A 1 99 ? -18.347 -4.865 33.966 1.00 81.88 99 LEU A O 1
ATOM 799 N N . SER A 1 100 ? -17.650 -6.998 34.122 1.00 76.44 100 SER A N 1
ATOM 800 C CA . SER A 1 100 ? -18.865 -7.500 34.776 1.00 76.44 100 SER A CA 1
ATOM 801 C C . SER A 1 100 ? -18.898 -7.206 36.271 1.00 76.44 100 SER A C 1
ATOM 803 O O . SER A 1 100 ? -19.974 -7.035 36.834 1.00 76.44 100 SER A O 1
ATOM 805 N N . GLU A 1 101 ? -17.732 -7.108 36.909 1.00 70.69 101 GLU A N 1
ATOM 806 C CA . GLU A 1 101 ? -17.660 -6.986 38.360 1.00 70.69 101 GLU A CA 1
ATOM 807 C C . GLU A 1 101 ? -18.004 -5.565 38.813 1.00 70.69 101 GLU A C 1
ATOM 809 O O . GLU A 1 101 ? -18.816 -5.385 39.722 1.00 70.69 101 GLU A O 1
ATOM 814 N N . LYS A 1 102 ? -17.403 -4.544 38.185 1.00 79.62 102 LYS A N 1
ATOM 815 C CA . LYS A 1 102 ? -17.548 -3.1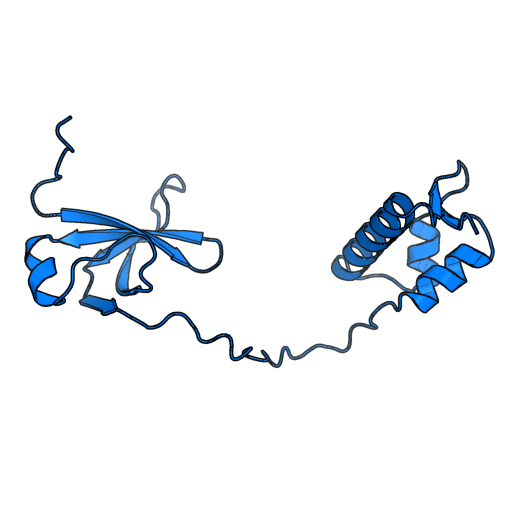25 38.554 1.00 79.62 102 LYS A CA 1
ATOM 816 C C . LYS A 1 102 ? -17.287 -2.209 37.351 1.00 79.62 102 LYS A C 1
ATOM 818 O O . LYS A 1 102 ? -16.710 -2.653 36.361 1.00 79.62 102 LYS A O 1
ATOM 823 N N . PRO A 1 103 ? -17.697 -0.926 37.413 1.00 82.75 103 PRO A N 1
ATOM 824 C CA . PRO A 1 103 ? -17.130 0.081 36.527 1.00 82.75 103 PRO A CA 1
ATOM 825 C C . PRO A 1 103 ? -15.620 0.177 36.785 1.00 82.75 103 PRO A C 1
ATOM 827 O O . PRO A 1 103 ? -15.216 0.341 37.936 1.00 82.75 103 PRO A O 1
ATOM 830 N N . ILE A 1 104 ? -14.816 0.017 35.734 1.00 85.56 104 ILE A N 1
ATOM 831 C CA . ILE A 1 104 ? -13.350 -0.011 35.823 1.00 85.56 104 ILE A CA 1
ATOM 832 C C . ILE A 1 104 ? -12.761 0.997 34.841 1.00 85.56 104 ILE A C 1
ATOM 834 O O . ILE A 1 104 ? -13.194 1.108 33.684 1.00 85.56 104 ILE A O 1
ATOM 838 N N . ASP A 1 105 ? -11.743 1.722 35.292 1.00 87.31 105 ASP A N 1
ATOM 839 C CA . ASP A 1 105 ? -11.011 2.654 34.449 1.00 87.31 105 ASP A CA 1
ATOM 840 C C . ASP A 1 105 ? -10.142 1.938 33.417 1.00 87.31 105 ASP A C 1
ATOM 842 O O . ASP A 1 105 ? -9.646 0.831 33.607 1.00 87.31 105 ASP A O 1
ATOM 846 N N . PHE A 1 106 ? -9.907 2.595 32.282 1.00 83.94 106 PHE A N 1
ATOM 847 C CA . PHE A 1 106 ? -9.167 1.980 31.177 1.00 83.94 106 PHE A CA 1
ATOM 848 C C . PHE A 1 106 ? -7.754 1.518 31.580 1.00 83.94 106 PHE A C 1
ATOM 850 O O . PHE A 1 106 ? -7.293 0.475 31.117 1.00 83.94 106 PHE A O 1
ATOM 857 N N . ASN A 1 107 ? -7.078 2.285 32.439 1.00 84.19 107 ASN A N 1
ATOM 858 C CA . ASN A 1 107 ? -5.736 1.958 32.919 1.00 84.19 107 ASN A CA 1
ATOM 859 C C . ASN A 1 107 ? -5.759 0.760 33.876 1.00 84.19 107 ASN A C 1
ATOM 861 O O . ASN A 1 107 ? -4.945 -0.146 33.731 1.00 84.19 107 ASN A O 1
ATOM 865 N N . GLU A 1 108 ? -6.728 0.711 34.792 1.00 83.06 108 GLU A N 1
ATOM 866 C CA . GLU A 1 108 ? -6.918 -0.424 35.701 1.00 83.06 108 GLU A CA 1
ATOM 867 C C . GLU A 1 108 ? -7.269 -1.703 34.938 1.00 83.06 108 GLU A C 1
ATOM 869 O O . GLU A 1 108 ? -6.730 -2.771 35.223 1.00 83.06 108 GLU A O 1
ATOM 874 N N . LEU A 1 109 ? -8.094 -1.583 33.897 1.00 84.12 109 LEU A N 1
ATOM 875 C CA . LEU A 1 109 ? -8.461 -2.693 33.026 1.00 84.12 109 LEU A CA 1
ATOM 876 C C . LEU A 1 109 ? -7.250 -3.235 32.251 1.00 84.12 109 LEU A C 1
ATOM 878 O O . LEU A 1 109 ? -7.138 -4.441 32.035 1.00 84.12 109 LEU A O 1
ATOM 882 N N . CYS A 1 110 ? -6.318 -2.362 31.857 1.00 83.75 110 CYS A N 1
ATOM 883 C CA . CYS A 1 110 ? -5.054 -2.787 31.259 1.00 83.75 110 CYS A CA 1
ATOM 884 C C . CYS A 1 110 ? -4.172 -3.526 32.273 1.00 83.75 110 CYS A C 1
ATOM 886 O O . CYS A 1 110 ? -3.602 -4.557 31.922 1.00 83.75 110 CYS A O 1
ATOM 888 N N . SER A 1 111 ? -4.106 -3.057 33.522 1.00 83.56 111 SER A N 1
ATOM 889 C CA . SER A 1 111 ? -3.358 -3.725 34.594 1.00 83.56 111 SER A CA 1
ATOM 890 C C . SER A 1 111 ? -3.931 -5.106 34.933 1.00 83.56 111 SER A C 1
ATOM 892 O O . SER A 1 111 ? -3.176 -6.071 35.014 1.00 83.56 111 SER A O 1
ATOM 894 N N . GLN A 1 112 ? -5.257 -5.241 35.056 1.00 82.69 112 GLN A N 1
ATOM 895 C CA . GLN A 1 112 ? -5.922 -6.524 35.334 1.00 82.69 112 GLN A CA 1
ATOM 896 C C . GLN A 1 112 ? -5.717 -7.559 34.224 1.00 82.69 112 GLN A C 1
ATOM 898 O O . GLN A 1 112 ? -5.591 -8.752 34.490 1.00 82.69 112 GLN A O 1
ATOM 903 N N . LEU A 1 113 ? -5.674 -7.105 32.972 1.00 81.56 113 LEU A N 1
ATOM 904 C CA . LEU A 1 113 ? -5.445 -7.960 31.810 1.00 81.56 113 LEU A CA 1
ATOM 905 C C . LEU A 1 113 ? -3.952 -8.124 31.470 1.00 81.56 113 LEU A C 1
ATOM 907 O O . LEU A 1 113 ? -3.639 -8.713 30.437 1.00 81.56 113 LEU A O 1
ATOM 911 N N . ASN A 1 114 ? -3.049 -7.621 32.324 1.00 82.31 114 ASN A N 1
ATOM 912 C CA . ASN A 1 114 ? -1.592 -7.638 32.156 1.00 82.31 114 ASN A CA 1
ATOM 913 C C . ASN A 1 114 ? -1.124 -7.117 30.781 1.00 82.31 114 ASN A C 1
ATOM 915 O O . ASN A 1 114 ? -0.244 -7.687 30.135 1.00 82.31 114 ASN A O 1
ATOM 919 N N . ILE A 1 115 ? -1.747 -6.037 30.309 1.00 80.00 115 ILE A N 1
ATOM 920 C CA . ILE A 1 115 ? -1.513 -5.474 28.980 1.00 80.00 115 ILE A CA 1
ATOM 921 C C . ILE A 1 115 ? -0.332 -4.512 29.031 1.00 80.00 115 ILE A C 1
ATOM 923 O O . ILE A 1 115 ? -0.441 -3.413 29.571 1.00 80.00 115 ILE A O 1
ATOM 927 N N . GLN A 1 116 ? 0.771 -4.890 28.390 1.00 76.50 116 GLN A N 1
ATOM 928 C CA . GLN A 1 116 ? 1.955 -4.034 28.253 1.00 76.50 116 GLN A CA 1
ATOM 929 C C . GLN A 1 116 ? 2.244 -3.665 26.790 1.00 76.50 116 GLN A C 1
ATOM 931 O O . GLN A 1 116 ? 2.882 -2.649 26.510 1.00 76.50 116 GLN A O 1
ATOM 936 N N . GLU A 1 117 ? 1.739 -4.440 25.823 1.00 81.44 117 GLU A N 1
ATOM 937 C CA . GLU A 1 117 ? 1.991 -4.185 24.407 1.00 81.44 117 GLU A CA 1
ATOM 938 C C . GLU A 1 117 ? 1.034 -3.137 23.809 1.00 81.44 117 GLU A C 1
ATOM 940 O O . GLU A 1 117 ? -0.191 -3.243 23.881 1.00 81.44 117 GLU A O 1
ATOM 945 N N . ALA A 1 118 ? 1.575 -2.166 23.064 1.00 79.44 118 ALA A N 1
ATOM 946 C CA . ALA A 1 118 ? 0.773 -1.136 22.390 1.00 79.44 118 ALA A CA 1
ATOM 947 C C . ALA A 1 118 ? -0.283 -1.706 21.414 1.00 79.44 118 ALA A C 1
ATOM 949 O O . ALA A 1 118 ? -1.339 -1.103 21.191 1.00 79.44 118 ALA A O 1
ATOM 950 N N . LYS A 1 119 ? -0.018 -2.878 20.820 1.00 80.62 119 LYS A N 1
ATOM 951 C CA . LYS A 1 119 ? -0.959 -3.572 19.923 1.00 80.62 119 LYS A CA 1
ATOM 952 C C . LYS A 1 119 ? -2.187 -4.080 20.672 1.00 80.62 119 LYS A C 1
ATOM 954 O O . LYS A 1 119 ? -3.303 -3.962 20.167 1.00 80.62 119 LYS A O 1
ATOM 959 N N . GLU A 1 120 ? -1.977 -4.600 21.870 1.00 81.38 120 GLU A N 1
ATOM 960 C CA . GLU A 1 120 ? -3.010 -5.124 22.753 1.00 81.38 120 GLU A CA 1
ATOM 961 C C . GLU A 1 120 ? -3.861 -3.994 23.346 1.00 81.38 120 GLU A C 1
ATOM 963 O O . GLU A 1 120 ? -5.089 -4.063 23.300 1.00 81.38 120 GLU A O 1
ATOM 968 N N . VAL A 1 121 ? -3.239 -2.876 23.740 1.00 84.19 121 VAL A N 1
ATOM 969 C CA . VAL A 1 121 ? -3.952 -1.643 24.132 1.00 84.19 121 VAL A CA 1
ATOM 970 C C . VAL A 1 121 ? -4.843 -1.139 22.991 1.00 84.19 121 VAL A C 1
ATOM 972 O O . VAL A 1 121 ? -6.007 -0.778 23.197 1.00 84.19 121 VAL A O 1
ATOM 975 N N . ARG A 1 122 ? -4.328 -1.130 21.753 1.00 83.25 122 ARG A N 1
ATOM 976 C CA . ARG A 1 122 ? -5.110 -0.743 20.567 1.00 83.25 122 ARG A CA 1
ATOM 977 C C . ARG A 1 122 ? -6.281 -1.704 20.335 1.00 83.25 122 ARG A C 1
ATOM 979 O O . ARG A 1 122 ? -7.381 -1.245 20.022 1.00 83.25 122 ARG A O 1
ATOM 986 N N . TYR A 1 123 ? -6.063 -3.008 20.490 1.00 84.62 123 TYR A N 1
ATOM 987 C CA . TYR A 1 123 ? -7.116 -4.018 20.374 1.00 84.62 123 TYR A CA 1
ATOM 988 C C . TYR A 1 123 ? -8.213 -3.816 21.426 1.00 84.62 123 TYR A C 1
ATOM 990 O O . TYR A 1 123 ? -9.394 -3.758 21.074 1.00 84.62 123 TYR A O 1
ATOM 998 N N . LEU A 1 124 ? -7.832 -3.617 22.689 1.00 85.62 124 LEU A N 1
ATOM 999 C CA . LEU A 1 124 ? -8.742 -3.346 23.797 1.00 85.62 124 LEU A CA 1
ATOM 1000 C C . LEU A 1 124 ? -9.616 -2.113 23.518 1.00 85.62 124 LEU A C 1
ATOM 1002 O O . LEU A 1 124 ? -10.843 -2.197 23.569 1.00 85.62 124 LEU A O 1
ATOM 1006 N N . ARG A 1 125 ? -9.007 -0.985 23.122 1.00 87.00 125 ARG A N 1
ATOM 1007 C CA . ARG A 1 125 ? -9.740 0.252 22.783 1.00 87.00 125 ARG A CA 1
ATOM 1008 C C . ARG A 1 125 ? -10.761 0.039 21.673 1.00 87.00 125 ARG A C 1
ATOM 1010 O O . ARG A 1 125 ? -11.885 0.531 21.764 1.00 87.00 125 ARG A O 1
ATOM 1017 N N . ASN A 1 126 ? -10.380 -0.675 20.617 1.00 86.06 126 ASN A N 1
ATOM 1018 C CA . ASN A 1 126 ? -11.276 -0.944 19.494 1.00 86.06 126 ASN A CA 1
ATOM 1019 C C . ASN A 1 126 ? -12.439 -1.853 19.904 1.00 86.06 126 ASN A C 1
ATOM 1021 O O . ASN A 1 126 ? -13.574 -1.628 19.480 1.00 86.06 126 ASN A O 1
ATOM 1025 N N . THR A 1 127 ? -12.169 -2.836 20.758 1.00 86.25 127 THR A N 1
ATOM 1026 C CA . THR A 1 127 ? -13.181 -3.738 21.309 1.00 86.25 127 THR A CA 1
ATOM 1027 C C . THR A 1 127 ? -14.182 -2.984 22.180 1.00 86.25 127 THR A C 1
ATOM 1029 O O . THR A 1 127 ? -15.381 -3.083 21.930 1.00 86.25 127 THR A O 1
ATOM 1032 N N . LEU A 1 128 ? -13.718 -2.153 23.116 1.00 87.31 128 LEU A N 1
ATOM 1033 C CA . LEU A 1 128 ? -14.579 -1.327 23.971 1.00 87.31 128 LEU A CA 1
ATOM 1034 C C . LEU A 1 128 ? -15.451 -0.364 23.151 1.00 87.31 128 LEU A C 1
ATOM 1036 O O . LEU A 1 128 ? -16.666 -0.299 23.336 1.00 87.31 128 LEU A O 1
ATOM 1040 N N . LYS A 1 129 ? -14.871 0.307 22.144 1.00 87.38 129 LYS A N 1
ATOM 1041 C CA . LYS A 1 129 ? -15.635 1.141 21.198 1.00 87.38 129 LYS A CA 1
ATOM 1042 C C . LYS A 1 129 ? -16.711 0.344 20.458 1.00 87.38 129 LYS A C 1
ATOM 1044 O O . LYS A 1 129 ? -17.809 0.853 20.241 1.00 87.38 129 LYS A O 1
ATOM 1049 N N . LYS A 1 130 ? -16.410 -0.893 20.054 1.00 87.62 130 LYS A N 1
ATOM 1050 C CA . LYS A 1 130 ? -17.365 -1.774 19.369 1.00 87.62 130 LYS A CA 1
ATOM 1051 C C . LYS A 1 130 ? -18.490 -2.224 20.301 1.00 87.62 130 LYS A C 1
ATOM 1053 O O . LYS A 1 130 ? -19.633 -2.255 19.858 1.00 87.62 130 LYS A O 1
ATOM 1058 N N . LEU A 1 131 ? -18.184 -2.536 21.561 1.00 85.81 131 LEU A N 1
ATOM 1059 C CA . LEU A 1 131 ? -19.179 -2.877 22.583 1.00 85.81 131 LEU A CA 1
ATOM 1060 C C . LEU A 1 131 ? -20.124 -1.701 22.847 1.00 85.81 131 LEU A C 1
ATOM 1062 O O . LEU A 1 131 ? -21.337 -1.891 22.832 1.00 85.81 131 LEU A O 1
ATOM 1066 N N . ARG A 1 132 ? -19.589 -0.480 22.950 1.00 85.62 132 ARG A N 1
ATOM 1067 C CA . ARG A 1 132 ? -20.398 0.737 23.100 1.00 85.62 132 ARG A CA 1
ATOM 1068 C C . ARG A 1 132 ? -21.317 0.998 21.918 1.00 85.62 132 ARG A C 1
ATOM 1070 O O . ARG A 1 132 ? -2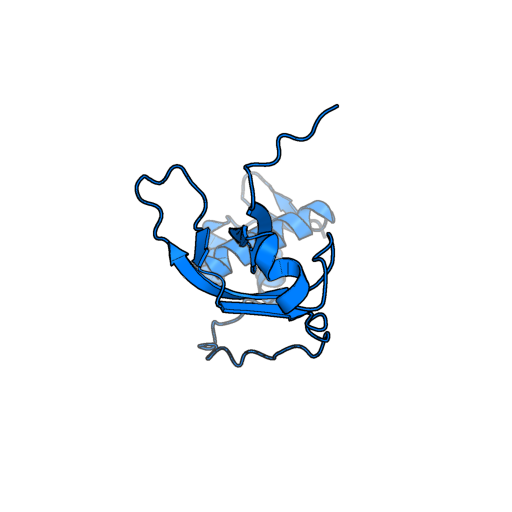2.500 1.239 22.100 1.00 85.62 132 ARG A O 1
ATOM 1077 N N . ARG A 1 133 ? -20.808 0.884 20.688 1.00 86.25 133 ARG A N 1
ATOM 1078 C CA . ARG A 1 133 ? -21.640 1.029 19.476 1.00 86.25 133 ARG A CA 1
ATOM 1079 C C . ARG A 1 133 ? -22.782 0.016 19.406 1.00 86.25 133 ARG A C 1
ATOM 1081 O O . ARG A 1 133 ? -23.777 0.282 18.748 1.00 86.25 133 ARG A O 1
ATOM 1088 N N . LYS A 1 134 ? -22.621 -1.145 20.043 1.00 86.44 134 LYS A N 1
ATOM 1089 C CA . LYS A 1 134 ? -23.651 -2.183 20.140 1.00 86.44 134 LYS A CA 1
ATOM 1090 C C . LYS A 1 134 ? -24.581 -2.009 21.346 1.00 86.44 134 LYS A C 1
ATOM 1092 O O . LYS A 1 134 ? -25.459 -2.844 21.528 1.00 86.44 134 LYS A O 1
ATOM 1097 N N . GLY A 1 135 ? -24.371 -0.981 22.171 1.00 83.69 135 GLY A N 1
ATOM 1098 C CA . GLY A 1 135 ? -25.129 -0.755 23.400 1.00 83.69 135 GLY A CA 1
ATOM 1099 C C . GLY A 1 135 ? -24.881 -1.815 24.474 1.00 83.69 135 GLY A C 1
ATOM 1100 O O . GLY A 1 135 ? -25.771 -2.076 25.271 1.00 83.69 135 GLY A O 1
ATOM 1101 N N . TRP A 1 136 ? -23.721 -2.485 24.459 1.00 84.88 136 TRP A N 1
ATOM 1102 C CA . TRP A 1 136 ? -23.362 -3.529 25.438 1.00 84.88 136 TRP A CA 1
ATOM 1103 C C . TRP A 1 136 ? -22.474 -3.012 26.572 1.00 84.88 136 TRP A C 1
ATOM 1105 O O . TRP A 1 136 ? -22.287 -3.708 27.566 1.00 84.88 136 TRP A O 1
ATOM 1115 N N . ALA A 1 137 ? -21.896 -1.826 26.405 1.00 84.75 137 ALA A N 1
ATOM 1116 C CA . ALA A 1 137 ? -21.091 -1.166 27.417 1.00 84.75 137 ALA A CA 1
ATOM 1117 C C . ALA A 1 137 ? -21.269 0.346 27.313 1.00 84.75 137 ALA A C 1
ATOM 1119 O O . ALA A 1 137 ? -21.363 0.874 26.206 1.00 84.75 137 ALA A O 1
ATOM 1120 N N . ASP A 1 138 ? -21.216 1.031 28.446 1.00 85.50 138 ASP A N 1
ATOM 1121 C CA . ASP A 1 138 ? -21.210 2.483 28.522 1.00 85.50 138 ASP A CA 1
ATOM 1122 C C . ASP A 1 138 ? -20.043 3.002 29.351 1.00 85.50 138 ASP A C 1
ATOM 1124 O O . ASP A 1 138 ? -19.382 2.277 30.09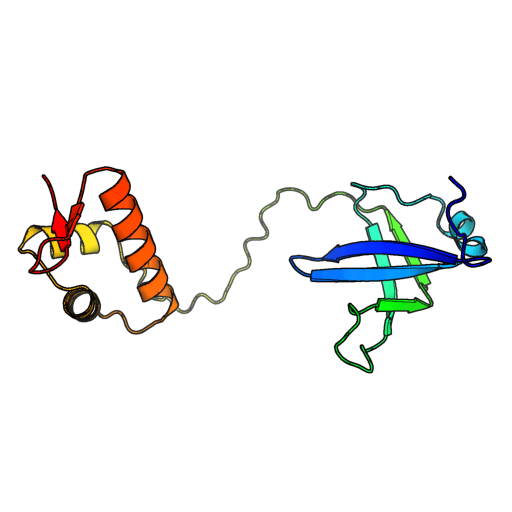9 1.00 85.50 138 ASP A O 1
ATOM 1128 N N . ILE A 1 139 ? -19.764 4.288 29.161 1.00 85.56 139 ILE A N 1
ATOM 1129 C CA . ILE A 1 139 ? -18.730 5.009 29.893 1.00 85.56 139 ILE A CA 1
ATOM 1130 C C . ILE A 1 139 ? -19.432 5.803 30.988 1.00 85.56 139 ILE A C 1
ATOM 1132 O O . ILE A 1 139 ? -20.183 6.734 30.706 1.00 85.56 139 ILE A O 1
ATOM 1136 N N . THR A 1 140 ? -19.182 5.417 32.230 1.00 82.19 140 THR A N 1
ATOM 1137 C CA . THR A 1 140 ? -19.618 6.136 33.428 1.00 82.19 140 THR A CA 1
ATOM 1138 C C . THR A 1 140 ? -18.491 7.047 33.930 1.00 82.19 140 THR A C 1
ATOM 1140 O O . THR A 1 140 ? -17.342 6.871 33.521 1.00 82.19 140 THR A O 1
ATOM 1143 N N . PRO A 1 141 ? -18.761 7.982 34.861 1.00 80.69 141 PRO A N 1
ATOM 1144 C CA . PRO A 1 141 ? -17.708 8.773 35.507 1.00 80.69 141 PRO A CA 1
ATOM 1145 C C . PRO A 1 141 ? -16.658 7.925 36.242 1.00 80.69 141 PRO A C 1
ATOM 1147 O O . PRO A 1 141 ? -15.563 8.406 36.496 1.00 80.69 141 PRO A O 1
ATOM 1150 N N . LYS A 1 142 ? -17.000 6.673 36.580 1.00 78.31 142 LYS A N 1
ATOM 1151 C CA . LYS A 1 142 ? -16.128 5.689 37.240 1.00 78.31 142 LYS A CA 1
ATOM 1152 C C . LYS A 1 142 ? -15.456 4.718 36.252 1.00 78.31 142 LYS A C 1
ATOM 1154 O O . LYS A 1 142 ? -14.955 3.683 36.669 1.00 78.31 142 LYS A O 1
ATOM 1159 N N . GLY A 1 143 ? -15.549 4.986 34.948 1.00 85.00 143 GLY A N 1
ATOM 1160 C CA . GLY A 1 143 ? -14.969 4.145 33.903 1.00 85.00 143 GLY A CA 1
ATOM 1161 C C . GLY A 1 143 ? -15.990 3.314 33.122 1.00 85.00 143 GLY A C 1
ATOM 1162 O O . GLY A 1 143 ? -17.186 3.623 33.067 1.00 85.00 143 GLY A O 1
ATOM 1163 N N . TRP A 1 144 ? -15.507 2.270 32.452 1.00 84.56 144 TRP A N 1
ATOM 1164 C CA . TRP A 1 144 ? -16.301 1.415 31.568 1.00 84.56 144 TRP A CA 1
ATOM 1165 C C . TRP A 1 144 ? -17.156 0.436 32.367 1.00 84.56 144 TRP A C 1
ATOM 1167 O O . TRP A 1 144 ? -16.648 -0.239 33.256 1.00 84.56 144 TRP A O 1
ATOM 1177 N N . LYS A 1 145 ? -18.436 0.311 32.008 1.00 85.94 145 LYS A N 1
ATOM 1178 C CA . LYS A 1 145 ? -19.388 -0.621 32.625 1.00 85.94 145 LYS A CA 1
ATOM 1179 C C . LYS A 1 145 ? -20.196 -1.343 31.548 1.00 85.94 145 LYS A C 1
ATOM 1181 O O . LYS A 1 145 ? -20.547 -0.733 30.540 1.00 85.94 145 LYS A O 1
ATOM 1186 N N . LEU A 1 146 ? -20.518 -2.620 31.749 1.00 85.19 146 LEU A N 1
ATOM 1187 C CA . LEU A 1 146 ? -21.496 -3.313 30.903 1.00 85.19 146 LEU A CA 1
ATOM 1188 C C . LEU A 1 146 ? -22.918 -2.795 31.176 1.00 85.19 146 LEU A C 1
ATOM 1190 O O . LEU A 1 146 ? -23.275 -2.474 32.307 1.00 85.19 146 LEU A O 1
ATOM 1194 N N . THR A 1 147 ? -23.723 -2.704 30.121 1.00 78.94 147 THR A N 1
ATOM 1195 C CA . THR A 1 147 ? -25.121 -2.231 30.161 1.00 78.94 147 THR A CA 1
ATOM 1196 C C . THR A 1 147 ? -26.137 -3.377 30.219 1.00 78.94 147 THR A C 1
ATOM 1198 O O . THR A 1 147 ? -27.319 -3.156 29.970 1.00 78.94 147 THR A O 1
ATOM 1201 N N . LYS A 1 148 ? -25.684 -4.598 30.528 1.00 64.25 148 LYS A N 1
ATOM 1202 C CA . LYS A 1 148 ? -26.531 -5.779 30.735 1.00 64.25 148 LYS A CA 1
ATOM 1203 C C . LYS A 1 148 ? -26.631 -6.132 32.205 1.00 64.25 148 LYS A C 1
ATOM 1205 O O . LYS A 1 148 ? -25.579 -6.050 32.875 1.00 64.25 148 LYS A O 1
#

Sequence (148 aa):
MSRSYTYGYRVLRILVGVDYYSVLISTSRLNDFGFLPKVGHWIRVKGVLSKNQNELYDPSVSRVSSLEHIEPPSKKQKTYKKSVKKSQTISLKGIINALSEKPIDFNELCSQLNIQEAKEVRYLRNTLKKLRRKGWADITPKGWKLTK